Protein AF-A0A672KK82-F1 (afdb_monomer)

Structure (mmCIF, N/CA/C/O backbone):
data_AF-A0A672KK82-F1
#
_entry.id   AF-A0A672KK82-F1
#
loop_
_atom_site.group_PDB
_atom_site.id
_atom_site.type_symbol
_atom_site.label_atom_id
_atom_site.label_alt_id
_atom_site.label_comp_id
_atom_site.label_asym_id
_atom_site.label_entity_id
_atom_site.label_seq_id
_atom_site.pdbx_PDB_ins_code
_atom_site.Cartn_x
_atom_site.Cartn_y
_atom_site.Cartn_z
_atom_site.occupancy
_atom_site.B_iso_or_equiv
_atom_site.auth_seq_id
_atom_site.auth_comp_id
_atom_site.auth_asym_id
_atom_site.auth_atom_id
_atom_site.pdbx_PDB_model_num
ATOM 1 N N . MET A 1 1 ? -5.500 13.953 6.643 1.00 47.28 1 MET A N 1
ATOM 2 C CA . MET A 1 1 ? -5.207 13.553 5.245 1.00 47.28 1 MET A CA 1
ATOM 3 C C . MET A 1 1 ? -4.111 12.491 5.303 1.00 47.28 1 MET A C 1
ATOM 5 O O . MET A 1 1 ? -3.099 12.749 5.933 1.00 47.28 1 MET A O 1
ATOM 9 N N . LEU A 1 2 ? -4.377 11.273 4.819 1.00 50.59 2 LEU A N 1
ATOM 10 C CA . LEU A 1 2 ? -3.661 9.999 5.077 1.00 50.59 2 LEU A CA 1
ATOM 11 C C . LEU A 1 2 ? -3.496 9.542 6.546 1.00 50.59 2 LEU A C 1
ATOM 13 O O . LEU A 1 2 ? -3.929 8.442 6.855 1.00 50.59 2 LEU A O 1
ATOM 17 N N . TRP A 1 3 ? -2.991 10.366 7.468 1.00 47.94 3 TRP A N 1
ATOM 18 C CA . TRP A 1 3 ? -2.684 9.967 8.862 1.00 47.94 3 TRP A CA 1
ATOM 19 C C . TRP A 1 3 ? -3.887 9.537 9.726 1.00 47.94 3 TRP A C 1
ATOM 21 O O . TRP A 1 3 ? -3.713 8.984 10.805 1.00 47.94 3 TRP A O 1
ATOM 31 N N . THR A 1 4 ? -5.120 9.793 9.280 1.00 55.19 4 THR A N 1
ATOM 32 C CA . THR A 1 4 ? -6.348 9.356 9.975 1.00 55.19 4 THR A CA 1
ATOM 33 C C . THR A 1 4 ? -6.705 7.906 9.644 1.00 55.19 4 THR A C 1
ATOM 35 O O . THR A 1 4 ? -7.444 7.259 10.382 1.00 55.19 4 THR A O 1
ATOM 38 N N . ILE A 1 5 ? -6.202 7.392 8.521 1.00 70.06 5 ILE A N 1
ATOM 39 C CA . ILE A 1 5 ? -6.453 6.030 8.074 1.00 70.06 5 ILE A CA 1
ATOM 40 C C . ILE A 1 5 ? -5.256 5.209 8.540 1.00 70.06 5 ILE A C 1
ATOM 42 O O . ILE A 1 5 ? -4.209 5.210 7.906 1.00 70.06 5 ILE A O 1
ATOM 46 N N . GLY A 1 6 ? -5.391 4.546 9.688 1.00 71.62 6 GLY A N 1
ATOM 47 C CA . GLY A 1 6 ? -4.283 3.858 10.365 1.00 71.62 6 GLY A CA 1
ATOM 48 C C . GLY A 1 6 ? -3.717 2.639 9.627 1.00 71.62 6 GLY A C 1
ATOM 49 O O . GLY A 1 6 ? -3.022 1.830 10.236 1.00 71.62 6 GLY A O 1
ATOM 50 N N . SER A 1 7 ? -4.053 2.431 8.353 1.00 79.12 7 SER A N 1
ATOM 51 C CA . SER A 1 7 ? -3.676 1.249 7.582 1.00 79.12 7 SER A CA 1
ATOM 52 C C . SER A 1 7 ? -3.529 1.557 6.094 1.00 79.12 7 SER A C 1
ATOM 54 O O . SER A 1 7 ? -4.427 2.159 5.504 1.00 79.12 7 SER A O 1
ATOM 56 N N . VAL A 1 8 ? -2.422 1.116 5.491 1.00 82.56 8 VAL A N 1
ATOM 57 C CA . VAL A 1 8 ? -2.114 1.288 4.065 1.00 82.56 8 VAL A CA 1
ATOM 58 C C . VAL A 1 8 ? -1.958 -0.059 3.359 1.00 82.56 8 VAL A C 1
ATOM 60 O O . VAL A 1 8 ? -1.312 -0.980 3.862 1.00 82.56 8 VAL A O 1
ATOM 63 N N . VAL A 1 9 ? -2.559 -0.152 2.179 1.00 84.25 9 VAL A N 1
ATOM 64 C CA . VAL A 1 9 ? -2.485 -1.256 1.225 1.00 84.25 9 VAL A CA 1
ATOM 65 C C . VAL A 1 9 ? -1.828 -0.721 -0.041 1.00 84.25 9 VAL A C 1
ATOM 67 O O . VAL A 1 9 ? -2.199 0.351 -0.518 1.00 84.25 9 VAL A O 1
ATOM 70 N N . ILE A 1 10 ? -0.862 -1.448 -0.596 1.00 83.44 10 ILE A N 1
ATOM 71 C CA . ILE A 1 10 ? -0.204 -1.063 -1.849 1.00 83.44 10 ILE A CA 1
ATOM 72 C C . ILE A 1 10 ? -0.758 -1.936 -2.976 1.00 83.44 10 ILE A C 1
ATOM 74 O O . ILE A 1 10 ? -0.707 -3.161 -2.905 1.00 83.44 10 ILE A O 1
ATOM 78 N N . HIS A 1 11 ? -1.319 -1.309 -4.006 1.00 84.12 11 HIS A N 1
ATOM 79 C CA . HIS A 1 11 ? -1.711 -1.973 -5.245 1.00 84.12 11 HIS A CA 1
ATOM 80 C C . HIS A 1 11 ? -0.677 -1.665 -6.313 1.00 84.12 11 HIS A C 1
ATOM 82 O O . HIS A 1 11 ? -0.451 -0.504 -6.644 1.00 84.12 11 HIS A O 1
ATOM 88 N N . LEU A 1 12 ? -0.070 -2.715 -6.847 1.00 80.62 12 LEU A N 1
ATOM 89 C CA . LEU A 1 12 ? 0.846 -2.643 -7.969 1.00 80.62 12 LEU A CA 1
ATOM 90 C C . LEU A 1 12 ? 0.093 -2.974 -9.258 1.00 80.62 12 LEU A C 1
ATOM 92 O O . LEU A 1 12 ? -0.701 -3.918 -9.299 1.00 80.62 12 LEU A O 1
ATOM 96 N N . THR A 1 13 ? 0.363 -2.210 -10.308 1.00 79.88 13 THR A N 1
ATOM 97 C CA . THR A 1 13 ? -0.131 -2.422 -11.677 1.00 79.88 13 THR A CA 1
ATOM 98 C C . THR A 1 13 ? 1.054 -2.452 -12.645 1.00 79.88 13 THR A C 1
ATOM 100 O O . THR A 1 13 ? 2.114 -1.953 -12.293 1.00 79.88 13 THR A O 1
ATOM 103 N N . GLY A 1 14 ? 0.911 -3.077 -13.818 1.00 70.56 14 GLY A N 1
ATOM 104 C CA . GLY A 1 14 ? 1.997 -3.217 -14.804 1.00 70.56 14 GLY A CA 1
ATOM 105 C C . GLY A 1 14 ? 2.662 -4.599 -14.770 1.00 70.56 14 GLY A C 1
ATOM 106 O O . GLY A 1 14 ? 3.250 -5.009 -13.769 1.00 70.56 14 GLY A O 1
ATOM 107 N N . PHE A 1 15 ? 2.533 -5.359 -15.863 1.00 63.28 15 PHE A N 1
ATOM 108 C CA . PHE A 1 15 ? 2.940 -6.775 -15.917 1.00 63.28 15 PHE A CA 1
ATOM 109 C C . PHE A 1 15 ? 4.408 -6.952 -16.327 1.00 63.28 15 PHE A C 1
ATOM 111 O O . PHE A 1 15 ? 5.079 -7.865 -15.846 1.00 63.28 15 PHE A O 1
ATOM 118 N N . HIS A 1 16 ? 4.919 -6.077 -17.198 1.00 59.28 16 HIS A N 1
ATOM 119 C CA . HIS A 1 16 ? 6.242 -6.248 -17.804 1.00 59.28 16 HIS A CA 1
ATOM 120 C C . HIS A 1 16 ? 7.383 -5.937 -16.818 1.00 59.28 16 HIS A C 1
ATOM 122 O O . HIS A 1 16 ? 8.373 -6.665 -16.759 1.00 59.28 16 HIS A O 1
ATOM 128 N N . THR A 1 17 ? 7.197 -4.935 -15.956 1.00 53.16 17 THR A N 1
ATOM 129 C CA . THR A 1 17 ? 8.179 -4.539 -14.930 1.00 53.16 17 THR A CA 1
ATOM 130 C C . THR A 1 17 ? 8.116 -5.419 -13.672 1.00 53.16 17 THR A C 1
ATOM 132 O O . THR A 1 17 ? 9.106 -5.567 -12.953 1.00 53.16 17 THR A O 1
ATOM 135 N N . PHE A 1 18 ? 6.987 -6.094 -13.415 1.00 54.28 18 PHE A N 1
ATOM 136 C CA . PHE A 1 18 ? 6.800 -6.923 -12.218 1.00 54.28 18 PHE A CA 1
ATOM 137 C C . PHE A 1 18 ? 7.764 -8.123 -12.136 1.00 54.28 18 PHE A C 1
ATOM 139 O O . PHE A 1 18 ? 8.234 -8.465 -11.049 1.00 54.28 18 PHE A O 1
ATOM 146 N N . MET A 1 19 ? 8.133 -8.731 -13.273 1.00 54.53 19 MET A N 1
ATOM 147 C CA . MET A 1 19 ? 9.098 -9.844 -13.285 1.00 54.53 19 MET A CA 1
ATOM 148 C C . MET A 1 19 ? 10.492 -9.435 -12.771 1.00 54.53 19 MET A C 1
ATOM 150 O O . MET A 1 19 ? 11.221 -10.297 -12.283 1.00 54.53 19 MET A O 1
ATOM 154 N N . ARG A 1 20 ? 10.859 -8.141 -12.810 1.00 55.16 20 ARG A N 1
ATOM 155 C CA . ARG A 1 20 ? 12.112 -7.636 -12.212 1.00 55.16 20 ARG A CA 1
ATOM 156 C C . ARG A 1 20 ? 12.020 -7.467 -10.693 1.00 55.16 20 ARG A C 1
ATOM 158 O O . ARG A 1 20 ? 12.975 -7.781 -9.988 1.00 55.16 20 ARG A O 1
ATOM 165 N N . LEU A 1 21 ? 10.865 -7.043 -10.178 1.00 52.38 21 LEU A N 1
ATOM 166 C CA . LEU A 1 21 ? 10.609 -6.862 -8.739 1.00 52.38 21 LEU A CA 1
ATOM 167 C C . LEU A 1 21 ? 10.642 -8.173 -7.946 1.00 52.38 21 LEU A C 1
ATOM 169 O O . LEU A 1 21 ? 11.030 -8.195 -6.779 1.00 52.38 21 LEU A O 1
ATOM 173 N N . GLN A 1 22 ? 10.252 -9.278 -8.579 1.00 52.22 22 GLN A N 1
ATOM 174 C CA . GLN A 1 22 ? 10.086 -10.564 -7.904 1.00 52.22 22 GLN A CA 1
ATOM 175 C C . GLN A 1 22 ? 11.411 -11.271 -7.562 1.00 52.22 22 GLN A C 1
ATOM 177 O O . GLN A 1 22 ? 11.400 -12.249 -6.819 1.00 52.22 22 GLN A O 1
ATOM 182 N N . CYS A 1 23 ? 12.549 -10.787 -8.072 1.00 43.88 23 CYS A N 1
ATOM 183 C CA . CYS A 1 23 ? 13.835 -11.470 -7.938 1.00 43.88 23 CYS A CA 1
ATOM 184 C C . CYS A 1 23 ? 14.674 -11.038 -6.718 1.00 43.88 23 CYS A C 1
ATOM 186 O O . CYS A 1 23 ? 15.723 -11.633 -6.486 1.00 43.88 23 CYS A O 1
ATOM 188 N N . LEU A 1 24 ? 14.245 -10.032 -5.938 1.00 43.34 24 LEU A N 1
ATOM 189 C CA . LEU A 1 24 ? 15.107 -9.391 -4.925 1.00 43.34 24 LEU A CA 1
ATOM 190 C C . LEU A 1 24 ? 14.534 -9.292 -3.500 1.00 43.34 24 LEU A C 1
ATOM 192 O O . LEU A 1 24 ? 15.301 -9.031 -2.578 1.00 43.34 24 LEU A O 1
ATOM 196 N N . CYS A 1 25 ? 13.232 -9.507 -3.267 1.00 41.34 25 CYS A N 1
ATOM 197 C CA . CYS A 1 25 ? 12.645 -9.203 -1.957 1.00 41.34 25 CYS A CA 1
ATOM 198 C C . CYS A 1 25 ? 11.529 -10.174 -1.531 1.00 41.34 25 CYS A C 1
ATOM 200 O O . CYS A 1 25 ? 10.455 -10.220 -2.132 1.00 41.34 25 CYS A O 1
ATOM 202 N N . SER A 1 26 ? 11.748 -10.906 -0.433 1.00 51.91 26 SER A N 1
ATOM 203 C CA . SER A 1 26 ? 10.781 -11.827 0.197 1.00 51.91 26 SER A CA 1
ATOM 204 C C . SER A 1 26 ? 9.566 -11.124 0.840 1.00 51.91 26 SER A C 1
ATOM 206 O O . SER A 1 26 ? 8.684 -11.785 1.388 1.00 51.91 26 SER A O 1
ATOM 208 N N . SER A 1 27 ? 9.513 -9.787 0.800 1.00 52.56 27 SER A N 1
ATOM 209 C CA . SER A 1 27 ? 8.553 -8.935 1.524 1.00 52.56 27 SER A CA 1
ATOM 210 C C . SER A 1 27 ? 7.210 -8.731 0.812 1.00 52.56 27 SER A C 1
ATOM 212 O O . SER A 1 27 ? 6.297 -8.129 1.384 1.00 52.56 27 SER A O 1
ATOM 214 N N . PHE A 1 28 ? 7.051 -9.226 -0.422 1.00 57.53 28 PHE A N 1
ATOM 215 C CA . PHE A 1 28 ? 5.780 -9.172 -1.150 1.00 57.53 28 PHE A CA 1
ATOM 216 C C . PHE A 1 28 ? 4.790 -10.195 -0.595 1.00 57.53 28 PHE A C 1
ATOM 218 O O . PHE A 1 28 ? 4.610 -11.301 -1.110 1.00 57.53 28 PHE A O 1
ATOM 225 N N . GLN A 1 29 ? 4.144 -9.822 0.506 1.00 54.59 29 GLN A N 1
ATOM 226 C CA . GLN A 1 29 ? 3.135 -10.654 1.135 1.00 54.59 29 GLN A CA 1
ATOM 227 C C . GLN A 1 29 ? 1.825 -10.585 0.342 1.00 54.59 29 GLN A C 1
ATOM 229 O O . GLN A 1 29 ? 1.114 -9.587 0.374 1.00 54.59 29 GLN A O 1
ATOM 234 N N . ASN A 1 30 ? 1.512 -11.714 -0.302 1.00 55.41 30 ASN A N 1
ATOM 235 C CA . ASN A 1 30 ? 0.224 -12.072 -0.907 1.00 55.41 30 ASN A CA 1
ATOM 236 C C . ASN A 1 30 ? -0.084 -11.552 -2.327 1.00 55.41 30 ASN A C 1
ATOM 238 O O . ASN A 1 30 ? -1.179 -11.091 -2.625 1.00 55.41 30 ASN A O 1
ATOM 242 N N . LEU A 1 31 ? 0.840 -11.798 -3.257 1.00 57.88 31 LEU A N 1
ATOM 243 C CA . LEU A 1 31 ? 0.653 -11.628 -4.711 1.00 57.88 31 LEU A CA 1
ATOM 244 C C . LEU A 1 31 ? -0.429 -12.535 -5.347 1.00 57.88 31 LEU A C 1
ATOM 246 O O . LEU A 1 31 ? -0.599 -12.521 -6.563 1.00 57.88 31 LEU A O 1
ATOM 250 N N . LYS A 1 32 ? -1.087 -13.400 -4.563 1.00 52.31 32 LYS A N 1
ATOM 251 C CA . LYS A 1 32 ? -1.990 -14.456 -5.056 1.00 52.31 32 LYS A CA 1
ATOM 252 C C . LYS A 1 32 ? -3.474 -14.151 -4.860 1.00 52.31 32 LYS A C 1
ATOM 254 O O . LYS A 1 32 ? -4.290 -14.881 -5.415 1.00 52.31 32 LYS A O 1
ATOM 259 N N . ALA A 1 33 ? -3.816 -13.145 -4.064 1.00 62.69 33 ALA A N 1
ATOM 260 C CA . ALA A 1 33 ? -5.197 -12.727 -3.870 1.00 62.69 33 ALA A CA 1
ATOM 261 C C . ALA A 1 33 ? -5.499 -11.534 -4.776 1.00 62.69 33 ALA A C 1
ATOM 263 O O . ALA A 1 33 ? -4.686 -10.610 -4.846 1.00 62.69 33 ALA A O 1
ATOM 264 N N . ASP A 1 34 ? -6.650 -11.559 -5.450 1.00 69.56 34 ASP A N 1
ATOM 265 C CA . ASP A 1 34 ? -7.091 -10.410 -6.230 1.00 69.56 34 ASP A CA 1
ATOM 266 C C . ASP A 1 34 ? -7.408 -9.255 -5.261 1.00 69.56 34 ASP A C 1
ATOM 268 O O . ASP A 1 34 ? -8.280 -9.396 -4.392 1.00 69.56 34 ASP A O 1
ATOM 272 N N . PRO A 1 35 ? -6.695 -8.122 -5.354 1.00 71.50 35 PRO A N 1
ATOM 273 C CA . PRO A 1 35 ? -6.953 -6.983 -4.493 1.00 71.50 35 PRO A CA 1
ATOM 274 C C . PRO A 1 35 ? -8.399 -6.469 -4.555 1.00 71.50 35 PRO A C 1
ATOM 276 O O . PRO A 1 35 ? -8.877 -5.925 -3.562 1.00 71.50 35 PRO A O 1
ATOM 279 N N . GLU A 1 36 ? -9.100 -6.632 -5.681 1.00 77.06 36 GLU A N 1
ATOM 280 C CA . GLU A 1 36 ? -10.486 -6.165 -5.839 1.00 77.06 36 GLU A CA 1
ATOM 281 C C . GLU A 1 36 ? -11.501 -7.058 -5.110 1.00 77.06 36 GLU A C 1
ATOM 283 O O . GLU A 1 36 ? -12.575 -6.593 -4.730 1.00 77.06 36 GLU A O 1
ATOM 288 N N . GLU A 1 37 ? -11.150 -8.318 -4.837 1.00 80.81 37 GLU A N 1
ATOM 289 C CA . GLU A 1 37 ? -11.951 -9.195 -3.974 1.00 80.81 37 GLU A CA 1
ATOM 290 C C . GLU A 1 37 ? -11.781 -8.823 -2.493 1.00 80.81 37 GLU A C 1
ATOM 292 O O . GLU A 1 37 ? -12.729 -8.886 -1.704 1.00 80.81 37 GLU A O 1
ATOM 297 N N . LEU A 1 38 ? -10.571 -8.408 -2.105 1.00 83.56 38 LEU A N 1
ATOM 298 C CA . LEU A 1 38 ? -10.237 -8.076 -0.721 1.00 83.56 38 LEU A CA 1
ATOM 299 C C . LEU A 1 38 ? -10.630 -6.652 -0.328 1.00 83.56 38 LEU A C 1
ATOM 301 O O . LEU A 1 38 ? -11.021 -6.430 0.819 1.00 83.56 38 LEU A O 1
ATOM 305 N N . PHE A 1 39 ? -10.532 -5.698 -1.253 1.00 88.12 39 PHE A N 1
ATOM 306 C CA . PHE A 1 39 ? -10.716 -4.283 -0.965 1.00 88.12 39 PHE A CA 1
ATOM 307 C C . PHE A 1 39 ? -11.632 -3.607 -1.979 1.00 88.12 39 PHE A C 1
ATOM 309 O O . PHE A 1 39 ? -11.411 -3.655 -3.187 1.00 88.12 39 PHE A O 1
ATOM 316 N N . THR A 1 40 ? -12.612 -2.865 -1.474 1.00 91.44 40 THR A N 1
ATOM 317 C CA . THR A 1 40 ? -13.413 -1.955 -2.293 1.00 91.44 40 THR A CA 1
ATOM 318 C C . THR A 1 40 ? -12.721 -0.597 -2.354 1.00 91.44 40 THR A C 1
ATOM 320 O O . THR A 1 40 ? -12.629 0.104 -1.344 1.00 91.44 40 THR A O 1
ATOM 323 N N . LYS A 1 41 ? -12.234 -0.208 -3.536 1.00 90.75 41 LYS A N 1
ATOM 324 C CA . LYS A 1 41 ? -11.647 1.115 -3.797 1.00 90.75 41 LYS A CA 1
ATOM 325 C C . LYS A 1 41 ? -12.747 2.183 -3.883 1.00 90.75 41 LYS A C 1
ATOM 327 O O . LYS A 1 41 ? -13.735 1.992 -4.584 1.00 90.75 41 LYS A O 1
ATOM 332 N N . LEU A 1 42 ? -12.563 3.301 -3.185 1.00 92.38 42 LEU A N 1
ATOM 333 C CA . LEU A 1 42 ? -13.491 4.435 -3.133 1.00 92.38 42 LEU A CA 1
ATOM 334 C C . LEU A 1 42 ? -12.845 5.698 -3.740 1.00 92.38 42 LEU A C 1
ATOM 336 O O . LEU A 1 42 ? -12.097 5.620 -4.717 1.00 92.38 42 LEU A O 1
ATOM 340 N N . GLU A 1 43 ? -13.143 6.877 -3.186 1.00 93.19 43 GLU A N 1
ATOM 341 C CA . GLU A 1 43 ? -12.666 8.161 -3.682 1.00 93.19 43 GLU A CA 1
ATOM 342 C C . GLU A 1 43 ? -11.143 8.331 -3.569 1.00 93.19 43 GLU A C 1
ATOM 344 O O . GLU A 1 43 ? -10.487 7.836 -2.644 1.00 93.19 43 GLU A O 1
ATOM 349 N N . ARG A 1 44 ? -10.565 9.088 -4.508 1.00 93.12 44 ARG A N 1
ATOM 350 C CA . ARG A 1 44 ? -9.172 9.529 -4.414 1.00 93.12 44 ARG A CA 1
ATOM 351 C C . ARG A 1 44 ? -9.036 10.532 -3.273 1.00 93.12 44 ARG A C 1
ATOM 353 O O . ARG A 1 44 ? -9.748 11.530 -3.232 1.00 93.12 44 ARG A O 1
ATOM 360 N N . ILE A 1 45 ? -8.081 10.288 -2.381 1.00 91.00 45 ILE A N 1
ATOM 361 C CA . ILE A 1 45 ? -7.818 11.126 -1.202 1.00 91.00 45 ILE A CA 1
ATOM 362 C C . ILE A 1 45 ? -6.475 11.856 -1.262 1.00 91.00 45 ILE A C 1
ATOM 364 O O . ILE A 1 45 ? -6.215 12.713 -0.419 1.00 91.00 45 ILE A O 1
ATOM 368 N N . GLY A 1 46 ? -5.612 11.532 -2.230 1.00 90.12 46 GLY A N 1
ATOM 369 C CA . GLY A 1 46 ? -4.334 12.217 -2.399 1.00 90.12 46 GLY A CA 1
ATOM 370 C C . GLY A 1 46 ? -3.445 11.623 -3.485 1.00 90.12 46 GLY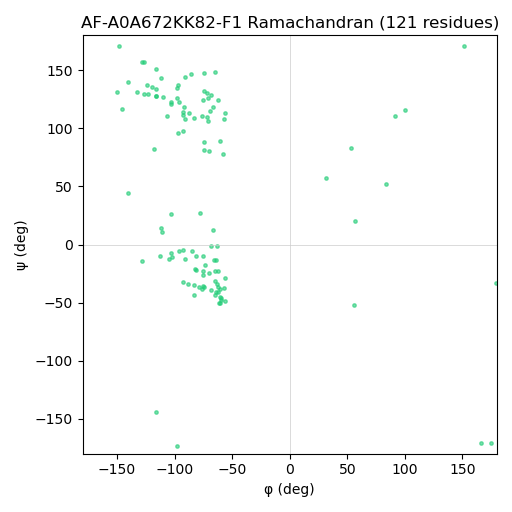 A C 1
ATOM 371 O O . GLY A 1 46 ? -3.863 10.764 -4.260 1.00 90.12 46 GLY A O 1
ATOM 372 N N . LYS A 1 47 ? -2.202 12.103 -3.521 1.00 87.12 47 LYS A N 1
ATOM 373 C CA . LYS A 1 47 ? -1.096 11.566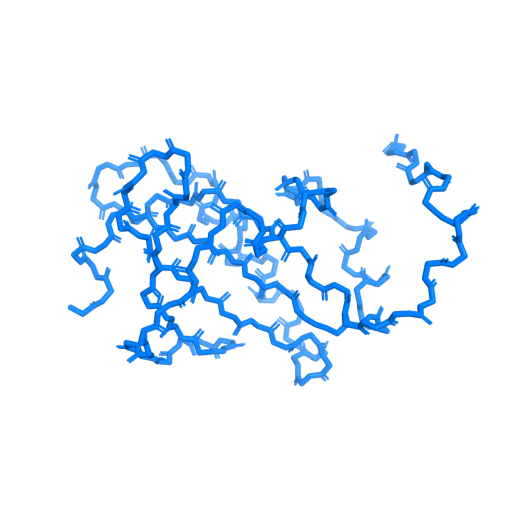 -4.316 1.00 87.12 47 LYS A CA 1
ATOM 374 C C . LYS A 1 47 ? 0.075 11.315 -3.362 1.00 87.12 47 LYS A C 1
ATOM 376 O O . LYS A 1 47 ? 0.378 12.181 -2.544 1.00 87.12 47 LYS A O 1
ATOM 381 N N . GLY A 1 48 ? 0.655 10.122 -3.411 1.00 80.38 48 GLY A N 1
ATOM 382 C CA . GLY A 1 48 ? 1.892 9.774 -2.713 1.00 80.38 48 GLY A CA 1
ATOM 383 C C . GLY A 1 48 ? 3.094 9.876 -3.653 1.00 80.38 48 GLY A C 1
ATOM 384 O O . GLY A 1 48 ? 2.945 10.309 -4.791 1.00 80.38 48 GLY A O 1
ATOM 385 N N . SER A 1 49 ? 4.270 9.448 -3.188 1.00 79.31 49 SER A N 1
ATOM 386 C CA . SER A 1 49 ? 5.522 9.554 -3.956 1.00 79.31 49 SER A CA 1
ATOM 387 C C . SER A 1 49 ? 5.448 8.884 -5.334 1.00 79.31 49 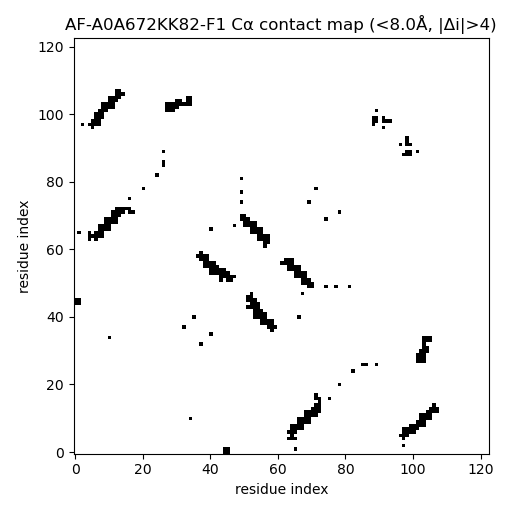SER A C 1
ATOM 389 O O . SER A 1 49 ? 5.735 9.531 -6.328 1.00 79.31 49 SER A O 1
ATOM 391 N N . PHE A 1 50 ? 4.952 7.643 -5.390 1.00 82.12 50 PHE A N 1
ATOM 392 C CA . PHE A 1 50 ? 4.986 6.790 -6.592 1.00 82.12 50 PHE A CA 1
ATOM 393 C C . PHE A 1 50 ? 3.603 6.532 -7.209 1.00 82.12 50 PHE A C 1
ATOM 395 O O . PHE A 1 50 ? 3.416 5.587 -7.966 1.00 82.12 50 PHE A O 1
ATOM 402 N N . GLY A 1 51 ? 2.575 7.294 -6.816 1.00 85.25 51 GLY A N 1
ATOM 403 C CA . GLY A 1 51 ? 1.227 7.028 -7.315 1.00 85.25 51 GLY A CA 1
ATOM 404 C C . GLY A 1 51 ? 0.098 7.715 -6.565 1.00 85.25 51 GLY A C 1
ATOM 405 O O . GLY A 1 51 ? 0.297 8.586 -5.716 1.00 85.25 51 GLY A O 1
ATOM 406 N N . GLU A 1 52 ? -1.127 7.325 -6.887 1.00 90.06 52 GLU A N 1
ATOM 407 C CA . GLU A 1 52 ? -2.338 7.912 -6.320 1.00 90.06 52 GLU A CA 1
ATOM 408 C C . GLU A 1 52 ? -2.795 7.166 -5.062 1.00 90.06 52 GLU A C 1
ATOM 410 O O . GLU A 1 52 ? -2.699 5.942 -4.969 1.00 90.06 52 GLU A O 1
ATOM 415 N N . VAL A 1 53 ? -3.329 7.906 -4.086 1.00 90.56 53 VAL A N 1
ATOM 416 C CA . VAL A 1 53 ? -3.858 7.330 -2.845 1.00 90.56 53 VAL A CA 1
ATOM 417 C C . VAL A 1 53 ? -5.372 7.454 -2.830 1.00 90.56 53 VAL A C 1
ATOM 419 O O . VAL A 1 53 ? -5.929 8.547 -2.966 1.00 90.56 53 VAL A O 1
ATOM 422 N N . PHE A 1 54 ? -6.033 6.330 -2.602 1.00 91.06 54 PHE A N 1
ATOM 423 C CA . PHE A 1 54 ? -7.478 6.203 -2.524 1.00 91.06 54 PHE A CA 1
ATOM 424 C C . PHE A 1 54 ? -7.893 5.778 -1.127 1.00 91.06 54 PHE A C 1
ATOM 426 O O . PHE A 1 54 ? -7.162 5.082 -0.426 1.00 91.06 54 PHE A O 1
ATOM 433 N N . LYS A 1 55 ? -9.089 6.181 -0.721 1.00 91.88 55 LYS A N 1
ATOM 434 C CA . LYS A 1 55 ? -9.765 5.523 0.389 1.00 91.88 55 LYS A CA 1
ATOM 435 C C . LYS A 1 55 ? -10.297 4.182 -0.107 1.00 91.88 55 LYS A C 1
ATOM 437 O O . LYS A 1 55 ? -10.686 4.059 -1.264 1.00 91.88 55 LYS A O 1
ATOM 442 N N . GLY A 1 56 ? -10.334 3.186 0.759 1.00 91.56 56 GLY A N 1
ATOM 443 C CA . GLY A 1 56 ? -10.966 1.908 0.475 1.00 91.56 56 GLY A CA 1
ATOM 444 C C . GLY A 1 56 ? -11.552 1.271 1.723 1.00 91.56 56 GLY A C 1
ATOM 445 O O . GLY A 1 56 ? -11.323 1.745 2.837 1.00 91.56 56 GLY A O 1
ATOM 446 N N . ILE A 1 57 ? -12.308 0.197 1.523 1.00 92.06 57 ILE A N 1
ATOM 447 C CA . ILE A 1 57 ? -12.844 -0.659 2.583 1.00 92.06 57 ILE A CA 1
ATOM 448 C C . ILE A 1 57 ? -12.238 -2.049 2.431 1.00 92.06 57 ILE A C 1
ATOM 450 O O . ILE A 1 57 ? -12.309 -2.627 1.35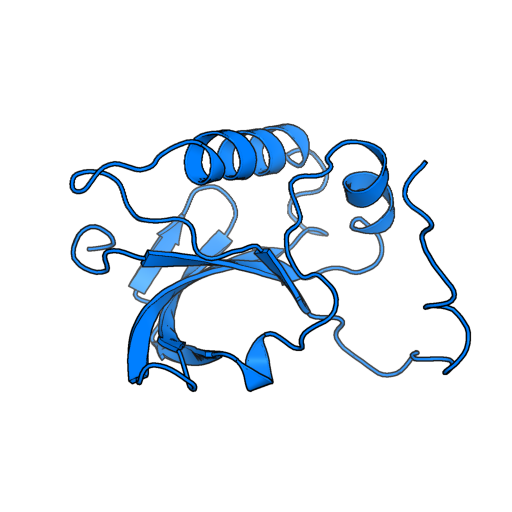2 1.00 92.06 57 ILE A O 1
ATOM 454 N N . ASP A 1 58 ? -11.667 -2.592 3.504 1.00 89.56 58 ASP A N 1
ATOM 455 C CA . ASP A 1 58 ? -11.372 -4.025 3.593 1.00 89.56 58 ASP A CA 1
ATOM 456 C C . ASP A 1 58 ? -12.694 -4.793 3.696 1.00 89.56 58 ASP A C 1
ATOM 458 O O . ASP A 1 58 ? -13.418 -4.667 4.685 1.00 89.56 58 ASP A O 1
ATOM 462 N N . ASN A 1 59 ? -13.010 -5.603 2.686 1.00 88.75 59 ASN A N 1
ATOM 463 C CA . ASN A 1 59 ? -14.281 -6.316 2.586 1.00 88.75 59 ASN A CA 1
ATOM 464 C C . ASN A 1 59 ? -14.464 -7.347 3.713 1.00 88.75 59 ASN A C 1
ATOM 466 O O . ASN A 1 59 ? -15.593 -7.686 4.068 1.00 88.75 59 ASN A O 1
ATOM 470 N N . ARG A 1 60 ? -13.372 -7.820 4.326 1.00 87.75 60 ARG A N 1
ATOM 471 C CA . ARG A 1 60 ? -13.406 -8.813 5.408 1.00 87.75 60 ARG A CA 1
ATOM 472 C C . ARG A 1 60 ? -13.665 -8.174 6.760 1.00 87.75 60 ARG A C 1
ATOM 474 O O . ARG A 1 60 ? -14.410 -8.719 7.568 1.00 87.75 60 ARG A O 1
ATOM 481 N N . THR A 1 61 ? -12.997 -7.055 7.032 1.00 88.94 61 THR A N 1
ATOM 482 C CA . THR A 1 61 ? -13.035 -6.406 8.353 1.00 88.94 61 THR A CA 1
ATOM 483 C C . THR A 1 61 ? -13.951 -5.189 8.400 1.00 88.94 61 THR A C 1
ATOM 485 O O . THR A 1 61 ? -14.212 -4.674 9.486 1.00 88.94 61 THR A O 1
ATOM 488 N N . GLN A 1 62 ? -14.429 -4.729 7.241 1.00 91.31 62 GLN A N 1
ATOM 489 C CA . GLN A 1 62 ? -15.210 -3.504 7.050 1.00 91.31 62 GLN A CA 1
ATOM 490 C C . GLN A 1 62 ? -14.491 -2.240 7.554 1.00 91.31 62 GLN A C 1
ATOM 492 O O . GLN A 1 62 ? -15.113 -1.208 7.808 1.00 91.31 62 GLN A O 1
ATOM 497 N N . LYS A 1 63 ? -13.161 -2.298 7.703 1.00 89.62 63 LYS A N 1
ATOM 498 C CA . LYS A 1 63 ? -12.343 -1.162 8.134 1.00 89.62 63 LYS A CA 1
ATOM 499 C C . LYS A 1 63 ? -11.951 -0.292 6.948 1.00 89.62 63 LYS A C 1
ATOM 501 O O . LYS A 1 63 ? -11.689 -0.785 5.853 1.00 89.62 63 LYS A O 1
ATOM 506 N N . VAL A 1 64 ? -11.854 1.011 7.205 1.00 90.62 64 VAL A N 1
ATOM 507 C CA . VAL A 1 64 ? -11.318 1.975 6.240 1.00 90.62 64 VAL A CA 1
ATOM 508 C C . VAL A 1 64 ? -9.807 1.787 6.121 1.00 90.62 64 VAL A C 1
ATOM 510 O O . VAL A 1 64 ? -9.099 1.776 7.129 1.00 90.62 64 VAL A O 1
ATOM 513 N N . VAL A 1 65 ? -9.325 1.685 4.886 1.00 90.94 65 VAL A N 1
ATOM 514 C CA . VAL A 1 65 ? -7.908 1.557 4.525 1.00 90.94 65 VAL A CA 1
ATOM 515 C C . VAL A 1 65 ? -7.521 2.604 3.481 1.00 90.94 65 VAL A C 1
ATOM 517 O O . VAL A 1 65 ? -8.374 3.149 2.779 1.00 90.94 65 VAL A O 1
ATOM 520 N N . ALA A 1 66 ? -6.232 2.922 3.400 1.00 91.12 66 ALA A N 1
ATOM 521 C CA . ALA A 1 66 ? -5.668 3.742 2.338 1.00 91.12 66 ALA A CA 1
ATOM 522 C C . ALA A 1 66 ? -5.063 2.808 1.287 1.00 91.12 66 ALA A C 1
ATOM 524 O O . ALA A 1 66 ? -4.244 1.964 1.626 1.00 91.12 66 ALA A O 1
ATOM 525 N N . ILE A 1 67 ? -5.455 2.945 0.026 1.00 90.69 67 ILE A N 1
ATOM 526 C CA . ILE A 1 67 ? -4.951 2.140 -1.087 1.00 90.69 67 ILE A CA 1
ATOM 527 C C . ILE A 1 67 ? -4.029 3.025 -1.922 1.00 90.69 67 ILE A C 1
ATOM 529 O O . ILE A 1 67 ? -4.498 3.962 -2.571 1.00 90.69 67 ILE A O 1
ATOM 533 N N . LYS A 1 68 ? -2.724 2.749 -1.900 1.00 89.19 68 LYS A N 1
ATOM 534 C CA . LYS A 1 68 ? -1.728 3.415 -2.747 1.00 89.19 68 LYS A CA 1
ATOM 535 C C . LYS A 1 68 ? -1.587 2.616 -4.038 1.00 89.19 68 LYS A C 1
ATOM 537 O O . LYS A 1 68 ? -1.075 1.503 -4.011 1.00 89.19 68 LYS A O 1
ATOM 542 N N . ASN A 1 69 ? -2.091 3.161 -5.140 1.00 88.25 69 ASN A N 1
ATOM 543 C CA . ASN A 1 69 ? -2.006 2.537 -6.456 1.00 88.25 69 ASN A CA 1
ATOM 544 C C . ASN A 1 69 ? -0.745 3.030 -7.168 1.00 88.25 69 ASN A C 1
ATOM 546 O O . ASN A 1 69 ? -0.622 4.233 -7.400 1.00 88.25 69 ASN A O 1
ATOM 550 N N . ILE A 1 70 ? 0.160 2.111 -7.487 1.00 87.50 70 ILE A N 1
ATOM 551 C CA . ILE A 1 70 ? 1.449 2.368 -8.130 1.00 87.50 70 ILE A CA 1
ATOM 552 C C . ILE A 1 70 ? 1.441 1.678 -9.493 1.00 87.50 70 ILE A C 1
ATOM 554 O O . ILE A 1 70 ? 1.138 0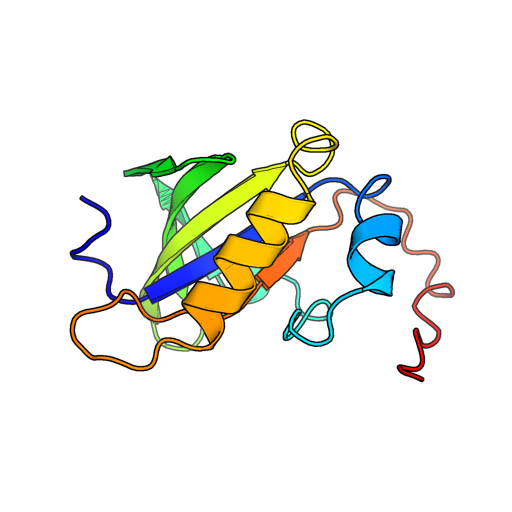.483 -9.595 1.00 87.50 70 ILE A O 1
ATOM 558 N N . ASP A 1 71 ? 1.770 2.435 -10.532 1.00 87.00 71 ASP A N 1
ATOM 559 C CA . ASP A 1 71 ? 1.993 1.903 -11.870 1.00 87.00 71 ASP A CA 1
ATOM 560 C C . ASP A 1 71 ? 3.480 1.587 -12.046 1.00 87.00 71 ASP A C 1
ATOM 562 O O . ASP A 1 71 ? 4.325 2.477 -12.033 1.00 87.00 71 ASP A O 1
ATOM 566 N N . LEU A 1 72 ? 3.806 0.299 -12.147 1.00 81.69 72 LEU A N 1
ATOM 567 C CA . LEU A 1 72 ? 5.179 -0.170 -12.295 1.00 81.69 72 LEU A CA 1
ATOM 568 C C . LEU A 1 72 ? 5.743 0.089 -13.694 1.00 81.69 72 LEU A C 1
ATOM 570 O O . LEU A 1 72 ? 6.954 -0.002 -13.870 1.00 81.69 72 LEU A O 1
ATOM 574 N N . GLU A 1 73 ? 4.900 0.348 -14.694 1.00 82.56 73 GLU A N 1
ATOM 575 C CA . GLU A 1 73 ? 5.374 0.728 -16.028 1.00 82.56 73 GLU A CA 1
ATOM 576 C C . GLU A 1 73 ? 5.832 2.189 -16.032 1.00 82.56 73 GLU A C 1
ATOM 578 O O . GLU A 1 73 ? 6.866 2.499 -16.616 1.00 82.56 73 GLU A O 1
ATOM 583 N N . GLU A 1 74 ? 5.131 3.071 -15.314 1.00 84.62 74 GLU A N 1
ATOM 584 C CA . GLU A 1 74 ? 5.553 4.470 -15.153 1.00 84.62 74 GLU A CA 1
ATOM 585 C C . GLU A 1 74 ? 6.725 4.632 -14.172 1.00 84.62 74 GLU A C 1
ATOM 587 O O . GLU A 1 74 ? 7.497 5.578 -14.298 1.00 84.62 74 GLU A O 1
ATOM 592 N N . ALA A 1 75 ? 6.873 3.712 -13.215 1.00 82.25 75 ALA A N 1
ATOM 593 C CA . ALA A 1 75 ? 7.874 3.786 -12.151 1.00 82.25 75 ALA A CA 1
ATOM 594 C C . ALA A 1 75 ? 9.096 2.863 -12.365 1.00 82.25 75 ALA A C 1
ATOM 596 O O . ALA A 1 75 ? 9.718 2.445 -11.388 1.00 82.25 75 ALA A O 1
ATOM 597 N N . GLU A 1 76 ? 9.441 2.503 -13.612 1.00 82.25 76 GLU A N 1
ATOM 598 C CA . GLU A 1 76 ? 10.526 1.544 -13.916 1.00 82.25 76 GLU A CA 1
ATOM 599 C C . GLU A 1 76 ? 11.894 1.957 -13.334 1.00 82.25 76 GLU A C 1
ATOM 601 O O . GLU A 1 76 ? 12.629 1.102 -12.835 1.00 82.25 76 GLU A O 1
ATOM 606 N N . ASP A 1 77 ? 12.217 3.251 -13.338 1.00 86.12 77 ASP A N 1
ATOM 607 C CA . ASP A 1 77 ? 13.484 3.773 -12.804 1.00 86.12 77 ASP A CA 1
ATOM 608 C C . ASP A 1 77 ? 13.467 3.951 -11.268 1.00 86.12 77 ASP A C 1
ATOM 610 O O . ASP A 1 77 ? 14.505 4.183 -10.653 1.00 86.12 77 ASP A O 1
ATOM 614 N N . GLU A 1 78 ? 12.300 3.817 -10.628 1.00 85.19 78 GLU A N 1
ATOM 615 C CA . GLU A 1 78 ? 12.054 4.126 -9.205 1.00 85.19 78 GLU A CA 1
ATOM 616 C C . GLU A 1 78 ? 11.784 2.858 -8.372 1.00 85.19 78 GLU A C 1
ATOM 618 O O . GLU A 1 78 ? 11.355 2.901 -7.215 1.00 85.19 78 GLU A O 1
ATOM 623 N N . ILE A 1 79 ? 12.027 1.689 -8.964 1.00 81.50 79 ILE A N 1
ATOM 624 C CA . ILE A 1 79 ? 11.696 0.388 -8.378 1.00 81.50 79 ILE A CA 1
ATOM 625 C C . ILE A 1 79 ? 12.423 0.153 -7.048 1.00 81.50 79 ILE A C 1
ATOM 627 O O . ILE A 1 79 ? 11.827 -0.404 -6.123 1.00 81.50 79 ILE A O 1
ATOM 631 N N . GLU A 1 80 ? 13.684 0.573 -6.930 1.00 83.56 80 GLU A N 1
ATOM 632 C CA . GL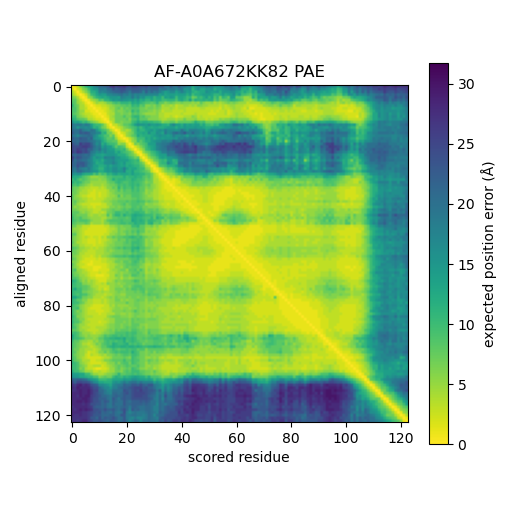U A 1 80 ? 14.464 0.446 -5.691 1.00 83.56 80 GLU A CA 1
ATOM 633 C C . GLU A 1 80 ? 13.851 1.273 -4.552 1.00 83.56 80 GLU A C 1
ATOM 635 O O . GLU A 1 80 ? 13.693 0.773 -3.434 1.00 83.56 80 GLU A O 1
ATOM 640 N N . ASP A 1 81 ? 13.392 2.489 -4.850 1.00 86.00 81 ASP A N 1
ATOM 641 C CA . ASP A 1 81 ? 12.761 3.370 -3.869 1.00 86.00 81 ASP A CA 1
ATOM 642 C C . ASP A 1 81 ? 11.400 2.823 -3.407 1.00 86.00 81 ASP A C 1
ATOM 644 O O . ASP A 1 81 ? 11.084 2.841 -2.212 1.00 86.00 81 ASP A O 1
ATOM 648 N N . ILE A 1 82 ? 10.610 2.255 -4.3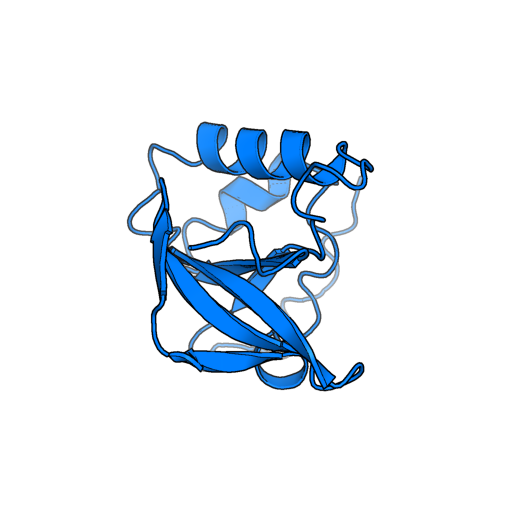29 1.00 83.81 82 ILE A N 1
ATOM 649 C CA . ILE A 1 82 ? 9.348 1.571 -4.002 1.00 83.81 82 ILE A CA 1
ATOM 650 C C . ILE A 1 82 ? 9.610 0.378 -3.073 1.00 83.81 82 ILE A C 1
ATOM 652 O O . ILE A 1 82 ? 8.904 0.187 -2.077 1.00 83.81 82 ILE A O 1
ATOM 656 N N . GLN A 1 83 ? 10.630 -0.431 -3.374 1.00 81.25 83 GLN A N 1
ATOM 657 C CA . GLN A 1 83 ? 11.013 -1.570 -2.536 1.00 81.25 83 GLN A CA 1
ATOM 658 C C . GLN A 1 83 ? 11.463 -1.123 -1.145 1.00 81.25 83 GLN A C 1
ATOM 660 O O . GLN A 1 83 ? 11.102 -1.759 -0.146 1.00 81.25 83 GLN A O 1
ATOM 665 N N . GLN A 1 84 ? 12.221 -0.031 -1.062 1.00 83.81 84 GLN A N 1
ATOM 666 C CA . GLN A 1 84 ? 12.653 0.535 0.206 1.00 83.81 84 GLN A CA 1
ATOM 667 C C . GLN A 1 84 ? 11.462 1.047 1.025 1.00 83.81 84 GLN A C 1
ATOM 669 O O . GLN A 1 84 ? 11.386 0.748 2.219 1.00 83.81 84 GLN A O 1
ATOM 674 N N . GLU A 1 85 ? 10.496 1.736 0.408 1.00 82.56 85 GLU A N 1
ATOM 675 C CA . GLU A 1 85 ? 9.282 2.198 1.096 1.00 82.56 85 GLU A CA 1
ATOM 676 C C . GLU A 1 85 ? 8.494 1.017 1.682 1.00 82.56 85 GLU A C 1
ATOM 678 O O . GLU A 1 85 ? 8.149 1.030 2.866 1.00 82.56 85 GLU A O 1
ATOM 683 N N . ILE A 1 86 ? 8.266 -0.038 0.889 1.00 83.06 86 ILE A N 1
ATOM 684 C CA . ILE A 1 86 ? 7.583 -1.259 1.349 1.00 83.06 86 ILE A CA 1
ATOM 685 C C . ILE A 1 86 ? 8.348 -1.900 2.507 1.00 83.06 86 ILE A C 1
ATOM 687 O O . ILE A 1 86 ? 7.746 -2.275 3.512 1.00 83.06 86 ILE A O 1
ATOM 691 N N . THR A 1 87 ? 9.671 -2.016 2.386 1.00 82.56 87 THR A N 1
ATOM 692 C CA . THR A 1 87 ? 10.520 -2.651 3.400 1.00 82.56 87 THR A CA 1
ATOM 693 C C . THR A 1 87 ? 10.438 -1.901 4.724 1.00 82.56 87 THR A C 1
ATOM 695 O O . THR A 1 87 ? 10.140 -2.515 5.749 1.00 82.56 87 THR A O 1
ATOM 698 N N . VAL A 1 88 ? 10.611 -0.578 4.704 1.00 83.50 88 VAL A N 1
ATOM 699 C CA . VAL A 1 88 ? 10.520 0.265 5.902 1.00 83.50 88 VAL A CA 1
ATOM 700 C C . VAL A 1 88 ? 9.129 0.166 6.526 1.00 83.50 88 VAL A C 1
ATOM 702 O O . VAL A 1 88 ? 9.014 -0.145 7.710 1.00 83.50 88 VAL A O 1
ATOM 705 N N . LEU A 1 89 ? 8.067 0.344 5.734 1.00 81.06 89 LEU A N 1
ATOM 706 C CA . LEU A 1 89 ? 6.692 0.276 6.234 1.00 81.06 89 LEU A CA 1
ATOM 707 C C . LEU A 1 89 ? 6.342 -1.105 6.806 1.00 81.06 89 LEU A C 1
ATOM 709 O O . LEU A 1 89 ? 5.630 -1.185 7.804 1.00 81.06 89 LEU A O 1
ATOM 713 N N . SER A 1 90 ? 6.852 -2.187 6.211 1.00 81.38 90 SER A N 1
ATOM 714 C CA . SER A 1 90 ? 6.605 -3.559 6.676 1.00 81.38 90 SER A CA 1
ATOM 715 C C . SER A 1 90 ? 7.284 -3.900 8.003 1.00 81.38 90 SER A C 1
ATOM 717 O O . SER A 1 90 ? 6.811 -4.780 8.719 1.00 81.38 90 SER A O 1
ATOM 719 N N . GLN A 1 91 ? 8.372 -3.203 8.342 1.00 81.31 91 GLN A N 1
ATOM 720 C CA . GLN A 1 91 ? 9.108 -3.384 9.595 1.00 81.31 91 GLN A CA 1
ATOM 721 C C . GLN A 1 91 ? 8.595 -2.468 10.716 1.00 81.31 91 GLN A C 1
ATOM 723 O O . GLN A 1 91 ? 8.935 -2.664 11.883 1.00 81.31 91 GLN A O 1
ATOM 728 N N . CYS A 1 92 ? 7.771 -1.471 10.387 1.00 80.12 92 CYS A N 1
ATOM 729 C CA . CYS A 1 92 ? 7.180 -0.571 11.366 1.00 80.12 92 CYS A CA 1
ATOM 730 C C . CYS A 1 92 ? 5.925 -1.179 12.010 1.00 80.12 92 CYS A C 1
ATOM 732 O O . CYS A 1 92 ? 4.856 -1.211 11.403 1.00 80.12 92 CYS A O 1
ATOM 734 N N . ASP A 1 93 ? 6.027 -1.560 13.285 1.00 78.25 93 ASP A N 1
ATOM 735 C CA . ASP A 1 93 ? 4.877 -1.905 14.130 1.00 78.25 93 ASP A CA 1
ATOM 736 C C . ASP A 1 93 ? 4.792 -0.930 15.311 1.00 78.25 93 ASP A C 1
ATOM 738 O O . ASP A 1 93 ? 5.321 -1.157 16.398 1.00 78.25 93 ASP A O 1
ATOM 742 N N . SER A 1 94 ? 4.195 0.236 15.058 1.00 80.94 94 SER A N 1
ATOM 743 C CA . SER A 1 94 ? 4.019 1.299 16.048 1.00 80.94 94 SER A CA 1
ATOM 744 C C . SER A 1 94 ? 2.643 1.939 15.887 1.00 80.94 94 SER A C 1
ATOM 746 O O . SER A 1 94 ? 2.233 2.202 14.756 1.00 80.94 94 SER A O 1
ATOM 748 N N . PRO A 1 95 ? 1.937 2.268 16.984 1.00 78.12 95 PRO A N 1
ATOM 749 C CA . PRO A 1 95 ? 0.629 2.921 16.920 1.00 78.12 95 PRO A CA 1
ATOM 750 C C . PRO A 1 95 ? 0.678 4.341 16.330 1.00 78.12 95 PRO A C 1
ATOM 752 O O . PRO A 1 95 ? -0.365 4.897 15.997 1.00 78.12 95 PRO A O 1
ATOM 755 N N . PHE A 1 96 ? 1.869 4.933 16.205 1.00 79.31 96 PHE A N 1
ATOM 756 C CA . PHE A 1 96 ? 2.073 6.270 15.636 1.00 79.31 96 PHE A CA 1
ATOM 757 C C . PHE A 1 96 ? 2.449 6.246 14.150 1.00 79.31 96 PHE A C 1
ATOM 759 O O . PHE A 1 96 ? 2.563 7.299 13.526 1.00 79.31 96 PHE A O 1
ATOM 766 N N . VAL A 1 97 ? 2.656 5.055 13.585 1.00 78.31 97 VAL A N 1
ATOM 767 C CA . VAL A 1 97 ? 3.005 4.858 12.179 1.00 78.31 97 VAL A CA 1
ATOM 768 C C . VAL A 1 97 ? 1.836 4.174 11.482 1.00 78.31 97 VAL A C 1
ATOM 770 O O . VAL A 1 97 ? 1.146 3.333 12.055 1.00 78.31 97 VAL A O 1
ATOM 773 N N . THR A 1 98 ? 1.584 4.552 10.230 1.00 79.19 98 THR A N 1
ATOM 774 C CA . THR A 1 98 ? 0.533 3.910 9.434 1.00 79.19 98 THR A CA 1
ATOM 775 C C . THR A 1 98 ? 0.870 2.434 9.256 1.00 79.19 98 THR A C 1
ATOM 777 O O . THR A 1 98 ? 1.940 2.102 8.750 1.00 79.19 98 THR A O 1
ATOM 780 N N . LYS A 1 99 ? -0.047 1.546 9.648 1.00 83.38 99 LYS A N 1
ATOM 781 C CA . LYS A 1 99 ? 0.194 0.106 9.583 1.00 83.38 99 LYS A CA 1
ATOM 782 C C . LYS A 1 99 ? 0.202 -0.381 8.138 1.00 83.38 99 LYS A C 1
ATOM 784 O O . LYS A 1 99 ? -0.773 -0.192 7.411 1.00 83.38 99 LYS A O 1
ATOM 789 N N . TYR A 1 100 ? 1.264 -1.062 7.734 1.00 83.50 100 TYR A N 1
ATOM 790 C CA . TYR A 1 100 ? 1.305 -1.751 6.450 1.00 83.50 100 TYR A CA 1
ATOM 791 C C . TYR A 1 100 ? 0.468 -3.036 6.497 1.00 83.50 100 TYR A C 1
ATOM 793 O O . TYR A 1 100 ? 0.676 -3.889 7.359 1.00 83.50 100 TYR A O 1
ATOM 801 N N . TYR A 1 101 ? -0.498 -3.165 5.584 1.00 82.12 101 TYR A N 1
ATOM 802 C CA . TYR A 1 101 ? -1.348 -4.358 5.475 1.00 82.12 101 TYR A CA 1
ATOM 803 C C . TYR A 1 101 ? -0.814 -5.395 4.486 1.00 82.12 101 TYR A C 1
ATOM 805 O O . TYR A 1 101 ? -1.049 -6.587 4.669 1.00 82.12 101 TYR A O 1
ATOM 813 N N . GLY A 1 102 ? -0.146 -4.953 3.422 1.00 83.56 102 GLY A N 1
ATOM 814 C CA . GLY A 1 102 ? 0.324 -5.823 2.349 1.00 83.56 102 GLY A CA 1
ATOM 815 C C . GLY A 1 102 ? 0.411 -5.112 1.002 1.00 83.56 102 GLY A C 1
ATOM 816 O O . GLY A 1 102 ? -0.075 -3.987 0.843 1.00 83.56 102 GLY A O 1
ATOM 817 N N . SER A 1 103 ? 1.021 -5.804 0.040 1.00 82.19 103 SER A N 1
ATOM 818 C CA . SER A 1 103 ? 1.146 -5.365 -1.350 1.00 82.19 103 SER A CA 1
ATOM 819 C C . SER A 1 103 ? 0.534 -6.413 -2.271 1.00 82.19 103 SER A C 1
ATOM 821 O O . SER A 1 103 ? 0.875 -7.592 -2.177 1.00 82.19 103 SER A O 1
ATOM 823 N N . TYR A 1 104 ? -0.335 -5.980 -3.178 1.00 82.56 104 TYR A N 1
ATOM 824 C CA . TYR A 1 104 ? -1.102 -6.842 -4.075 1.00 82.56 104 TYR A CA 1
ATOM 825 C C . TYR A 1 104 ? -0.847 -6.433 -5.521 1.00 82.56 104 TYR A C 1
ATOM 827 O O . TYR A 1 104 ? -0.834 -5.243 -5.834 1.00 82.56 104 TYR A O 1
ATOM 835 N N . LEU A 1 105 ? -0.659 -7.409 -6.407 1.00 77.88 105 LEU A N 1
ATOM 836 C CA . LEU A 1 105 ? -0.497 -7.156 -7.835 1.00 77.88 105 LEU A CA 1
ATOM 837 C C . LEU A 1 105 ? -1.839 -7.336 -8.540 1.00 77.88 105 LEU A C 1
ATOM 839 O O . LEU A 1 105 ? -2.417 -8.422 -8.506 1.00 77.88 105 LEU A O 1
ATOM 843 N N . LYS A 1 106 ? -2.296 -6.295 -9.233 1.00 71.25 106 LYS A N 1
ATOM 844 C CA . LYS A 1 106 ? -3.435 -6.387 -10.141 1.00 71.25 106 LYS A CA 1
ATOM 845 C C . LYS A 1 106 ? -2.935 -6.692 -11.552 1.00 71.25 106 LYS A C 1
ATOM 847 O O . LYS A 1 106 ? -2.287 -5.865 -12.189 1.00 71.25 106 LYS A O 1
ATOM 852 N N . VAL A 1 107 ? -3.275 -7.876 -12.058 1.00 64.00 107 VAL A N 1
ATOM 853 C CA . VAL A 1 107 ? -2.974 -8.273 -13.439 1.00 64.00 107 VAL A CA 1
ATOM 854 C C . VAL A 1 107 ? -4.170 -7.910 -14.321 1.00 64.00 107 VAL A C 1
ATOM 856 O O . VAL A 1 107 ? -5.167 -8.629 -14.370 1.00 64.00 107 VAL A O 1
ATOM 859 N N . SER A 1 108 ? -4.094 -6.766 -15.000 1.00 47.84 108 SER A N 1
ATOM 860 C CA . SER A 1 108 ? -5.137 -6.315 -15.926 1.00 47.84 108 SER A CA 1
ATOM 861 C C . SER A 1 108 ? -5.149 -7.178 -17.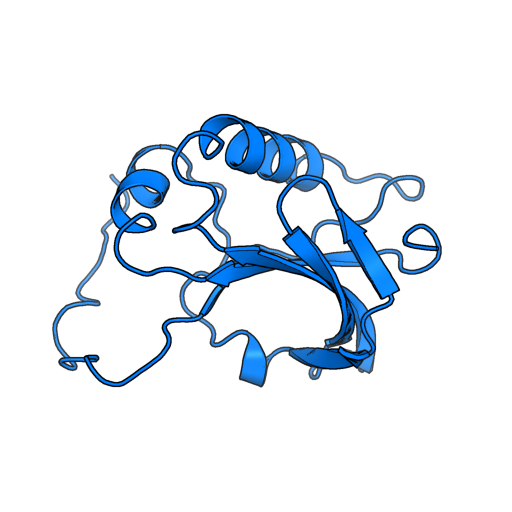197 1.00 47.84 108 SER A C 1
ATOM 863 O O . SER A 1 108 ? -4.296 -7.021 -18.060 1.00 47.84 108 SER A O 1
ATOM 865 N N . GLY A 1 109 ? -6.149 -8.056 -17.332 1.00 45.09 109 GLY A N 1
ATOM 866 C CA . GLY A 1 109 ? -6.593 -8.597 -18.624 1.00 45.09 109 GLY A CA 1
ATOM 867 C C . GLY A 1 109 ? -5.938 -9.904 -19.094 1.00 45.09 109 GLY A C 1
ATOM 868 O O . GLY A 1 109 ? -4.787 -9.948 -19.503 1.00 45.09 109 GLY A O 1
ATOM 869 N N . GLN A 1 110 ? -6.738 -10.975 -19.090 1.00 39.66 110 GLN A N 1
ATOM 870 C CA . GLN A 1 110 ? -6.771 -12.062 -20.084 1.00 39.66 110 GLN A CA 1
ATOM 871 C C . GLN A 1 110 ? -5.456 -12.455 -20.794 1.00 39.66 110 GLN A C 1
ATOM 873 O O . GLN A 1 110 ? -5.398 -12.568 -22.012 1.00 39.66 110 GLN A O 1
ATOM 878 N N . HIS A 1 111 ? -4.434 -12.822 -20.031 1.00 35.34 111 HIS A N 1
ATOM 879 C CA . HIS A 1 111 ? -3.537 -13.910 -20.428 1.00 35.34 111 HIS A CA 1
ATOM 880 C C . HIS A 1 111 ? -3.176 -14.763 -19.210 1.00 35.34 111 HIS A C 1
ATOM 882 O O . HIS A 1 111 ? -2.042 -15.193 -19.019 1.00 35.34 111 HIS A O 1
ATOM 888 N N . ILE A 1 112 ? -4.183 -15.086 -18.391 1.00 41.09 112 ILE A N 1
ATOM 889 C CA . ILE A 1 112 ? -4.108 -16.305 -17.589 1.00 41.09 112 ILE A CA 1
ATOM 890 C C . ILE A 1 112 ? -4.252 -17.464 -18.579 1.00 41.09 112 ILE A C 1
ATOM 892 O O . ILE A 1 112 ? -5.314 -18.073 -18.711 1.00 41.09 112 ILE A O 1
ATOM 896 N N . GLN A 1 113 ? -3.161 -17.813 -19.269 1.00 34.62 113 GLN A N 1
ATOM 897 C CA . GLN A 1 113 ? -2.946 -19.231 -19.499 1.00 34.62 113 GLN A CA 1
ATOM 898 C C . GLN A 1 113 ? -2.931 -19.838 -18.099 1.00 34.62 113 GLN A C 1
ATOM 900 O O . GLN A 1 113 ? -2.024 -19.576 -17.303 1.00 34.62 113 GLN A O 1
ATOM 905 N N . LYS A 1 114 ? -4.002 -20.566 -17.768 1.00 35.50 114 LYS A N 1
ATOM 906 C CA . LYS A 1 114 ? -4.108 -21.431 -16.591 1.00 35.50 114 LYS A CA 1
ATOM 907 C C . LYS A 1 114 ? -2.962 -22.451 -16.683 1.00 35.50 114 LYS A C 1
ATOM 909 O O . LYS A 1 114 ? -3.151 -23.557 -17.167 1.00 35.50 114 LYS A O 1
ATOM 914 N N . GLY A 1 115 ? -1.742 -22.039 -16.347 1.00 35.28 115 GLY A N 1
ATOM 915 C CA . GLY A 1 115 ? -0.529 -22.749 -16.753 1.00 35.28 115 GLY A CA 1
ATOM 916 C C . GLY A 1 115 ? 0.788 -22.124 -16.286 1.00 35.28 115 GLY A C 1
ATOM 917 O O . GLY A 1 115 ? 1.689 -22.884 -15.943 1.00 35.28 115 GLY A O 1
ATOM 918 N N . THR A 1 116 ? 0.898 -20.792 -16.169 1.00 37.16 116 THR A N 1
ATOM 919 C CA . THR A 1 116 ? 2.198 -20.137 -15.862 1.00 37.16 116 THR A CA 1
ATOM 920 C C . THR A 1 116 ? 2.356 -19.661 -14.413 1.00 37.16 116 THR A C 1
ATOM 922 O O . THR A 1 116 ? 3.465 -19.394 -13.973 1.00 37.16 116 THR A O 1
ATOM 925 N N . LEU A 1 117 ? 1.307 -19.712 -13.585 1.00 40.44 117 LEU A N 1
ATOM 926 C CA . LEU A 1 117 ? 1.456 -19.639 -12.118 1.00 40.44 117 LEU A CA 1
ATOM 927 C C . LEU A 1 117 ? 1.924 -20.981 -11.519 1.00 40.44 117 LEU A C 1
ATOM 929 O O . LEU A 1 117 ? 1.643 -21.302 -10.363 1.00 40.44 117 LEU A O 1
ATOM 933 N N . ARG A 1 118 ? 2.647 -21.800 -12.295 1.00 33.72 118 ARG A N 1
ATOM 934 C CA . ARG A 1 118 ? 3.395 -22.925 -11.740 1.00 33.72 118 ARG A CA 1
ATOM 935 C C . ARG A 1 118 ? 4.615 -22.365 -11.034 1.00 33.72 118 ARG A C 1
ATOM 937 O O . ARG A 1 118 ? 5.690 -22.276 -11.602 1.00 33.72 118 ARG A O 1
ATOM 944 N N . SER A 1 119 ? 4.402 -22.050 -9.761 1.00 34.59 119 SER A N 1
ATOM 945 C CA . SER A 1 119 ? 5.439 -22.050 -8.741 1.00 34.59 119 SER A CA 1
ATOM 946 C C . SER A 1 119 ? 6.666 -21.216 -9.116 1.00 34.59 119 SER A C 1
ATOM 948 O O . SER A 1 119 ? 7.711 -21.769 -9.452 1.00 34.59 119 SER A O 1
ATOM 950 N N . CYS A 1 120 ? 6.606 -19.902 -8.893 1.00 32.09 120 CYS A N 1
ATOM 951 C CA . CYS A 1 120 ? 7.800 -19.229 -8.386 1.00 32.09 120 CYS A CA 1
ATOM 952 C C . CYS A 1 120 ? 8.111 -19.885 -7.034 1.00 32.09 120 CYS A C 1
ATOM 954 O O . CYS A 1 120 ? 7.534 -19.544 -6.000 1.00 32.09 120 CYS A O 1
ATOM 956 N N . ARG A 1 121 ? 8.906 -20.955 -7.085 1.00 24.16 121 ARG A N 1
ATOM 957 C CA . ARG A 1 121 ? 9.459 -21.617 -5.916 1.00 24.16 121 ARG A CA 1
ATOM 958 C C . ARG A 1 121 ? 10.510 -20.643 -5.414 1.00 24.16 121 ARG A C 1
ATOM 960 O O . ARG A 1 121 ? 11.489 -20.401 -6.111 1.00 24.16 121 ARG A O 1
ATOM 967 N N . VAL A 1 122 ? 10.226 -20.030 -4.273 1.00 25.41 122 VAL A N 1
ATOM 968 C CA . VAL A 1 122 ? 11.202 -19.252 -3.516 1.00 25.41 122 VAL A CA 1
ATOM 969 C C . VAL A 1 122 ? 12.369 -20.207 -3.240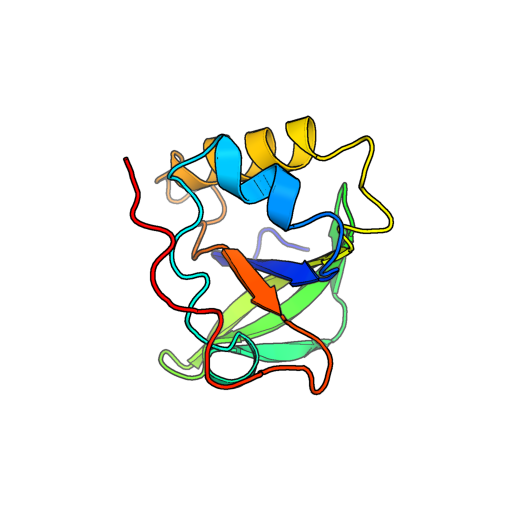 1.00 25.41 122 VAL A C 1
ATOM 971 O O . VAL A 1 122 ? 12.156 -21.243 -2.606 1.00 25.41 122 VAL A O 1
ATOM 974 N N . ILE A 1 123 ? 13.527 -19.935 -3.842 1.00 31.84 123 ILE A N 1
ATOM 975 C CA . ILE A 1 123 ? 14.816 -20.500 -3.415 1.00 31.84 123 ILE A CA 1
ATOM 976 C C . ILE A 1 123 ? 15.307 -19.716 -2.207 1.00 31.84 123 ILE A C 1
ATOM 978 O O . ILE A 1 123 ? 15.062 -18.490 -2.180 1.00 31.84 123 ILE A O 1
#

Organism: Sinocyclocheilus grahami (NCBI:txid75366)

pLDDT: mean 71.78, std 19.16, range [24.16, 93.19]

Secondary structure (DSSP, 8-state):
--TTS-EEEEEEE-STTHHHHTTT-TT-TTTTS-HHHHEEEEEEEEEETTEEEEEEEETTT--EEEEEEEETTTTGGGHHHHHHHHHHHHH---TTSPEEEEEEE---SS---TTS-S-----

Mean predicted aligned error: 9.98 Å

Foldseek 3Di:
DVQVALAEEEEEEDDPLVVVLVPPDPLQPDQPDAVVVQKAWDAFDAADDAATWTWIAGPVPRGIYIYGYHYCVVCVVVSVVVVVVSVVQCPDDDSNHRHYDHYYYHYPDDPPPVPPPPDPDDD

Nearest PDB structures (foldseek):
  8bzi-assembly1_A  TM=9.780E-01  e=7.972E-10  Homo sapiens
  7b32-assembly1_A  TM=9.670E-01  e=1.619E-09  Homo sapiens
  3a7f-assembly1_A  TM=9.495E-01  e=3.740E-09  Homo sapiens
  3a7g-assembly2_B  TM=9.434E-01  e=7.121E-09  Homo sapiens
  2xik-assembly1_A  TM=9.239E-01  e=1.871E-08  Homo sapiens

Sequence (123 aa):
MLWTIGSVVIHLTGFHTFMRLQCLCSSFQNLKADPEELFTKLERIGKGSFGEVFKGIDNRTQKVVAIKNIDLEEAEDEIEDIQQEITVLSQCDSPFVTKYYGSYLKVSGQHIQKGTLRSCRVI

Solvent-accessible surface area (backbone atoms only — not comparable to full-atom values): 7359 Å² total; per-residue (Å²): 122,70,82,81,40,60,27,37,34,39,36,39,30,50,75,83,49,45,70,66,60,69,76,78,56,94,78,66,52,54,65,82,49,59,51,73,77,47,32,48,79,58,59,79,70,53,71,56,97,71,34,43,26,22,37,26,32,33,67,86,77,71,42,69,29,30,36,39,42,28,47,35,68,84,36,62,94,45,49,68,59,54,51,48,52,52,52,55,38,67,71,48,87,46,97,90,48,61,31,55,76,42,38,23,48,51,83,86,71,96,73,76,60,93,69,73,86,68,64,90,70,84,125

InterPro domains:
  IPR000719 Protein kinase domain [PF00069] (39-106)
  IPR000719 Protein kinase domain [PS50011] (39-123)
  IPR011009 Protein kinase-like domain superfamily [SSF56112] (35-105)
  IPR017441 Protein kinase, ATP binding site [PS00107] (45-68)
  IPR050629 STE20/SPS1-related Proline-Alanine-rich Kinase [PTHR48012] (32-106)

Radius of gyration: 14.46 Å; Cα contacts (8 Å, |Δi|>4): 200; chains: 1; bounding box: 30×36×37 Å